Protein AF-A0A9C9X0R0-F1 (afdb_monomer_lite)

Sequence (78 aa):
MSETARFRGFTPETIRFFDELRKNNSKDWFEQNRPVFGKRVLTPAQAFVSEMGKRLEKIATDVVAIPKIDKTIFRLGN

Secondary structure (DSSP, 8-state):
---PPPP----HHHHHHHHHHHHT-SHHHHHHHHHHHIIIIIHHHHHHHHHHHHHHTTT-TT-----SBTTTBPP---

Structure (mmCIF, N/CA/C/O backbone):
data_AF-A0A9C9X0R0-F1
#
_entry.id   AF-A0A9C9X0R0-F1
#
loop_
_atom_site.group_PDB
_atom_site.id
_atom_site.type_symbol
_atom_site.label_atom_id
_atom_site.label_alt_id
_atom_site.label_comp_id
_atom_site.label_asym_id
_atom_site.label_entity_id
_atom_site.label_seq_id
_atom_site.pdbx_PDB_ins_code
_atom_site.Cartn_x
_atom_site.Cartn_y
_atom_site.Cartn_z
_atom_site.occupancy
_atom_site.B_iso_or_equiv
_atom_site.auth_seq_id
_atom_site.auth_comp_id
_atom_site.auth_asym_id
_atom_site.auth_atom_id
_atom_site.pdbx_PDB_model_num
ATOM 1 N N . MET A 1 1 ? 18.156 4.587 -4.093 1.00 43.50 1 MET A N 1
ATOM 2 C CA . MET A 1 1 ? 16.744 4.150 -4.177 1.00 43.50 1 MET A CA 1
ATOM 3 C C . MET A 1 1 ? 16.546 3.083 -3.116 1.00 43.50 1 MET A C 1
ATOM 5 O O . MET A 1 1 ? 17.329 2.147 -3.105 1.00 43.50 1 MET A O 1
ATOM 9 N N . SER A 1 2 ? 15.626 3.275 -2.167 1.00 41.81 2 SER A N 1
ATOM 10 C CA . SER A 1 2 ? 15.435 2.317 -1.067 1.00 41.81 2 SER A CA 1
ATOM 11 C C . SER A 1 2 ? 14.927 0.988 -1.631 1.00 41.81 2 SER A C 1
ATOM 13 O O . SER A 1 2 ? 13.992 0.973 -2.435 1.00 41.81 2 SER A O 1
ATOM 15 N N . GLU A 1 3 ? 15.595 -0.101 -1.266 1.00 54.19 3 GLU A N 1
ATOM 16 C CA . GLU A 1 3 ? 15.305 -1.456 -1.717 1.00 54.19 3 GLU A CA 1
ATOM 17 C C . GLU A 1 3 ? 13.933 -1.872 -1.170 1.00 54.19 3 GLU A C 1
ATOM 19 O O . GLU A 1 3 ? 13.778 -2.251 -0.011 1.00 54.19 3 GLU A O 1
ATOM 24 N N . THR A 1 4 ? 12.888 -1.701 -1.980 1.00 61.97 4 THR A N 1
ATOM 25 C CA . THR A 1 4 ? 11.547 -2.154 -1.605 1.00 61.97 4 THR A CA 1
ATOM 26 C C . THR A 1 4 ? 11.584 -3.677 -1.534 1.00 61.97 4 THR A C 1
ATOM 28 O O . THR A 1 4 ? 12.058 -4.318 -2.472 1.00 61.97 4 THR A O 1
ATOM 31 N N . ALA A 1 5 ? 11.117 -4.249 -0.423 1.00 74.69 5 ALA A N 1
ATOM 32 C CA . ALA A 1 5 ? 11.080 -5.695 -0.230 1.00 74.69 5 ALA A CA 1
ATOM 33 C C . ALA A 1 5 ? 10.414 -6.407 -1.424 1.00 74.69 5 ALA A C 1
ATOM 35 O O . ALA A 1 5 ? 9.485 -5.873 -2.029 1.00 74.69 5 ALA A O 1
ATOM 36 N N . ARG A 1 6 ? 10.877 -7.624 -1.737 1.00 90.25 6 ARG A N 1
ATOM 37 C CA . ARG A 1 6 ? 10.331 -8.467 -2.813 1.00 90.25 6 ARG A CA 1
ATOM 38 C C . ARG A 1 6 ? 8.807 -8.612 -2.6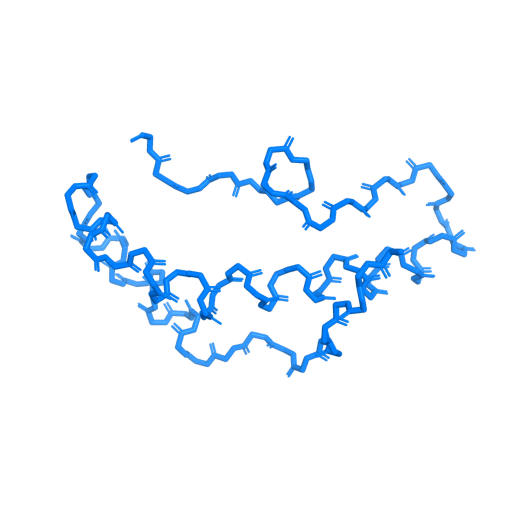90 1.00 90.25 6 ARG A C 1
ATOM 40 O O . ARG A 1 6 ? 8.311 -8.913 -1.601 1.00 90.25 6 ARG A O 1
ATOM 47 N N . PHE A 1 7 ? 8.073 -8.478 -3.794 1.00 95.88 7 PHE A N 1
ATOM 48 C CA . PHE A 1 7 ? 6.631 -8.708 -3.828 1.00 95.88 7 PHE A CA 1
ATOM 49 C C . PHE A 1 7 ? 6.338 -10.202 -3.666 1.00 95.88 7 PHE A C 1
ATOM 51 O O . PHE A 1 7 ? 6.721 -11.033 -4.488 1.00 95.88 7 PHE A O 1
ATOM 58 N N . ARG A 1 8 ? 5.656 -10.549 -2.571 1.00 95.06 8 ARG A N 1
ATOM 59 C CA . ARG A 1 8 ? 5.249 -11.929 -2.254 1.00 95.06 8 ARG A CA 1
ATOM 60 C C . ARG A 1 8 ? 3.745 -12.159 -2.409 1.00 95.06 8 ARG A C 1
ATOM 62 O O . ARG A 1 8 ? 3.242 -13.179 -1.954 1.00 95.06 8 ARG A O 1
ATOM 69 N N . GLY A 1 9 ? 3.042 -11.225 -3.045 1.00 96.31 9 GLY A N 1
ATOM 70 C CA . GLY A 1 9 ? 1.585 -11.220 -3.101 1.00 96.31 9 GLY A CA 1
ATOM 71 C C . GLY A 1 9 ? 0.951 -10.354 -2.016 1.00 96.31 9 GLY A C 1
ATOM 72 O O . GLY A 1 9 ? 1.584 -9.974 -1.028 1.00 96.31 9 GLY A O 1
ATOM 73 N N . PHE A 1 10 ? -0.327 -10.051 -2.221 1.00 97.44 10 PHE A N 1
ATOM 74 C CA . PHE A 1 10 ? -1.204 -9.568 -1.160 1.00 97.44 10 PHE A CA 1
ATOM 75 C C . PHE A 1 10 ? -1.636 -10.753 -0.300 1.00 97.44 10 PHE A C 1
ATOM 77 O O . PHE A 1 10 ? -1.835 -11.856 -0.813 1.00 97.44 10 PHE A O 1
ATOM 84 N N . THR A 1 11 ? -1.763 -10.541 1.006 1.00 97.25 11 THR A N 1
ATOM 85 C CA . THR A 1 11 ? -2.129 -11.612 1.938 1.00 97.25 11 THR A CA 1
ATOM 86 C C . THR A 1 11 ? -3.631 -11.561 2.241 1.00 97.25 11 THR A C 1
ATOM 88 O O . THR A 1 11 ? -4.277 -10.543 1.972 1.00 97.25 11 THR A O 1
ATOM 91 N N . PRO A 1 12 ? -4.227 -12.616 2.826 1.00 98.38 12 PRO A N 1
ATOM 92 C CA . PRO A 1 12 ? -5.628 -12.573 3.253 1.00 98.38 12 PRO A CA 1
ATOM 93 C C . PRO A 1 12 ? -5.953 -11.389 4.181 1.00 98.38 12 PRO A C 1
ATOM 95 O O . PRO A 1 12 ? -7.070 -10.878 4.171 1.00 98.38 12 PRO A O 1
ATOM 98 N N . GLU A 1 13 ? -4.979 -10.898 4.950 1.00 97.75 13 GLU A N 1
ATOM 99 C CA . GLU A 1 13 ? -5.129 -9.707 5.791 1.00 97.75 13 GLU A CA 1
ATOM 100 C C . GLU A 1 13 ? -5.295 -8.408 4.991 1.00 97.75 13 GLU A C 1
ATOM 102 O O . GLU A 1 13 ? -5.945 -7.491 5.486 1.00 97.75 13 GLU A O 1
ATOM 107 N N . THR A 1 14 ? -4.764 -8.317 3.764 1.00 98.06 14 THR A N 1
ATOM 108 C CA . THR A 1 14 ? -5.049 -7.193 2.855 1.00 98.06 14 THR A CA 1
ATOM 109 C C . THR A 1 14 ? -6.545 -7.150 2.534 1.00 98.06 14 THR A C 1
ATOM 111 O O . THR A 1 14 ? -7.172 -6.099 2.638 1.00 98.06 14 THR A O 1
ATOM 114 N N . ILE A 1 15 ? -7.131 -8.303 2.194 1.00 97.94 15 ILE A N 1
ATOM 115 C CA . ILE A 1 15 ? -8.559 -8.414 1.867 1.00 97.94 15 ILE A CA 1
ATOM 116 C C . ILE A 1 15 ? -9.417 -8.128 3.100 1.00 97.94 15 ILE A C 1
ATOM 118 O O . ILE A 1 15 ? -10.352 -7.335 3.026 1.00 97.94 15 ILE A O 1
ATOM 122 N N . ARG A 1 16 ? -9.041 -8.688 4.259 1.00 98.19 16 ARG A N 1
ATOM 123 C CA . ARG A 1 16 ? -9.718 -8.416 5.534 1.00 98.19 16 ARG A CA 1
ATOM 124 C C . ARG A 1 16 ? -9.739 -6.923 5.866 1.00 98.19 16 ARG A C 1
ATOM 126 O O . ARG A 1 16 ? -10.788 -6.417 6.247 1.00 98.19 16 ARG A O 1
ATOM 133 N N . PHE A 1 17 ? -8.619 -6.220 5.683 1.00 97.81 17 PHE A N 1
ATOM 134 C CA . PHE A 1 17 ? -8.568 -4.775 5.902 1.00 97.81 17 PHE A CA 1
ATOM 135 C C . PHE A 1 17 ? -9.580 -4.034 5.018 1.00 97.81 17 PHE A C 1
ATOM 137 O O . PHE A 1 17 ? -10.288 -3.161 5.509 1.00 97.81 17 PHE A O 1
ATOM 144 N N . PHE A 1 18 ? -9.694 -4.388 3.733 1.00 97.19 18 PHE A N 1
ATOM 145 C CA . PHE A 1 18 ? -10.668 -3.750 2.8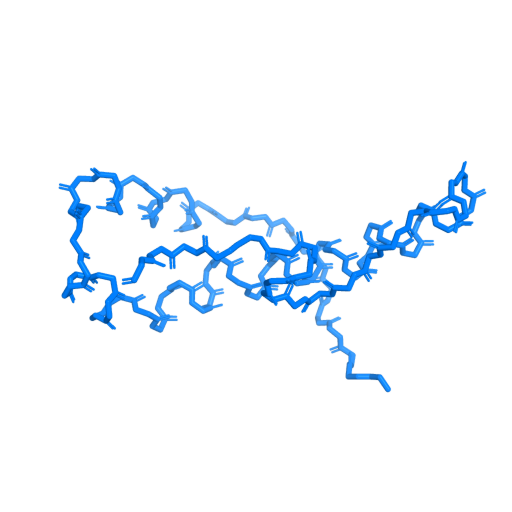41 1.00 97.19 18 PHE A CA 1
ATOM 146 C C . PHE A 1 18 ? -12.121 -4.067 3.211 1.00 97.19 18 PHE A C 1
ATOM 148 O O . PHE A 1 18 ? -12.975 -3.184 3.124 1.00 97.19 18 PHE A O 1
ATOM 155 N N . ASP A 1 19 ? -12.406 -5.283 3.677 1.00 98.06 19 ASP A N 1
ATOM 156 C CA . ASP A 1 19 ? -13.731 -5.640 4.189 1.00 98.06 19 ASP A CA 1
ATOM 157 C C . ASP A 1 19 ? -14.111 -4.847 5.442 1.00 98.06 19 ASP A C 1
ATOM 159 O O . ASP A 1 19 ? -15.257 -4.413 5.580 1.00 98.06 19 ASP A O 1
ATOM 163 N N . GLU A 1 20 ? -13.166 -4.651 6.359 1.00 97.69 20 GLU A N 1
ATOM 164 C CA . GLU A 1 20 ? -13.374 -3.849 7.563 1.00 97.69 20 GLU A CA 1
ATOM 165 C C . GLU A 1 20 ? -13.496 -2.358 7.234 1.00 97.69 20 GLU A C 1
ATOM 167 O O . GLU A 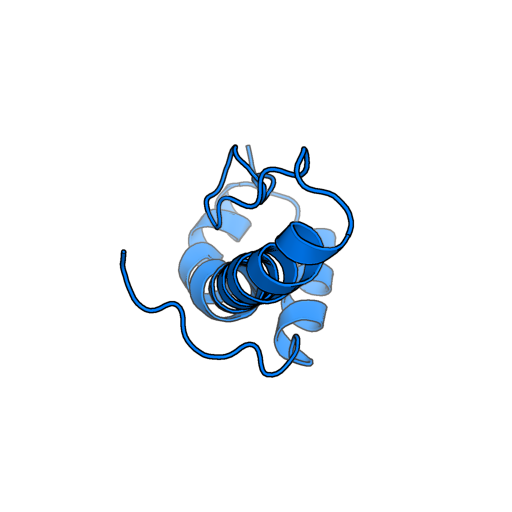1 20 ? -14.405 -1.704 7.747 1.00 97.69 20 GLU A O 1
ATOM 172 N N . LEU A 1 21 ? -12.669 -1.841 6.320 1.00 96.50 21 LEU A N 1
ATOM 173 C CA . LEU A 1 21 ? -12.752 -0.463 5.833 1.00 96.50 21 LEU A CA 1
ATOM 174 C C . LEU A 1 21 ? -14.120 -0.175 5.209 1.00 96.50 21 LEU A C 1
ATOM 176 O O . LEU A 1 21 ? -14.738 0.842 5.512 1.00 96.50 21 LEU A O 1
ATOM 180 N N . ARG A 1 22 ? -14.632 -1.097 4.386 1.00 95.62 22 ARG A N 1
ATOM 181 C CA . ARG A 1 22 ? -15.964 -0.983 3.779 1.00 95.62 22 ARG A CA 1
ATOM 182 C C . ARG A 1 22 ? -17.075 -0.899 4.829 1.00 95.62 22 ARG A C 1
ATOM 184 O O . ARG A 1 22 ? -18.042 -0.172 4.625 1.00 95.62 22 ARG A O 1
ATOM 191 N N . LYS A 1 23 ? -16.956 -1.645 5.932 1.00 97.38 23 LYS A N 1
ATOM 192 C CA . LYS A 1 23 ? -17.941 -1.648 7.031 1.00 97.38 23 LYS A CA 1
ATOM 193 C C . LYS A 1 23 ? -17.853 -0.398 7.906 1.00 97.38 23 LYS A C 1
ATOM 195 O O . LYS A 1 23 ? -18.873 0.046 8.418 1.00 97.38 23 LYS A O 1
ATOM 200 N N . ASN A 1 24 ? -16.656 0.158 8.073 1.00 94.25 24 ASN A N 1
ATOM 201 C CA . ASN A 1 24 ? -16.366 1.236 9.016 1.00 94.25 24 ASN A CA 1
ATOM 202 C C . ASN A 1 24 ? -15.863 2.495 8.295 1.00 94.25 24 ASN A C 1
ATOM 204 O O . ASN A 1 24 ? -14.874 3.083 8.717 1.00 94.25 24 ASN A O 1
ATOM 208 N N . ASN A 1 25 ? -16.502 2.876 7.183 1.00 91.56 25 ASN A N 1
ATOM 209 C CA . ASN A 1 25 ? -16.038 3.912 6.251 1.00 91.56 25 ASN A CA 1
ATOM 210 C C . ASN A 1 25 ? -16.056 5.340 6.851 1.00 91.56 25 ASN A C 1
ATOM 212 O O . ASN A 1 25 ? -16.839 6.196 6.442 1.00 91.56 25 ASN A O 1
ATOM 216 N N . SER A 1 26 ? -15.204 5.591 7.844 1.00 94.75 26 SER A N 1
ATOM 217 C CA . SER A 1 26 ? -15.029 6.854 8.552 1.00 94.75 26 SER A CA 1
ATOM 218 C C . SER A 1 26 ? -13.544 7.164 8.739 1.00 94.75 26 SER A C 1
ATOM 220 O O . SER A 1 26 ? -12.690 6.271 8.782 1.00 94.75 26 SER A O 1
ATOM 222 N N . LYS A 1 27 ? -13.229 8.457 8.860 1.00 94.06 27 LYS A N 1
ATOM 223 C CA . LYS A 1 27 ? -11.854 8.930 9.050 1.00 94.06 27 LYS A CA 1
ATOM 224 C C . LYS A 1 27 ? -11.252 8.411 10.354 1.00 94.06 27 LYS A C 1
ATOM 226 O O . LYS A 1 27 ? -10.151 7.874 10.336 1.00 94.06 27 LYS A O 1
ATOM 231 N N . ASP A 1 28 ? -11.997 8.497 11.452 1.00 95.75 28 ASP A N 1
ATOM 232 C CA . ASP A 1 28 ? -11.529 8.072 12.775 1.00 95.75 28 ASP A CA 1
ATOM 233 C C . ASP A 1 28 ? -11.158 6.590 12.803 1.00 95.75 28 ASP A C 1
ATOM 235 O O . ASP A 1 28 ? -10.126 6.215 13.363 1.00 95.75 28 ASP A O 1
ATOM 239 N N . TRP A 1 29 ? -11.964 5.744 12.153 1.00 96.38 29 TRP A N 1
ATOM 240 C CA . TRP A 1 29 ? -11.654 4.325 12.044 1.00 96.38 29 TRP A CA 1
ATOM 241 C C . TRP A 1 29 ? -10.390 4.097 11.214 1.00 96.38 29 TRP A C 1
ATOM 243 O O . TRP A 1 29 ? -9.526 3.315 11.614 1.00 96.38 29 TRP A O 1
ATOM 253 N N . PHE A 1 30 ? -10.237 4.799 10.087 1.00 96.12 30 PHE A N 1
ATOM 254 C CA . PHE A 1 30 ? -9.035 4.673 9.266 1.00 96.12 30 PHE A CA 1
ATOM 255 C C . PHE A 1 30 ? -7.777 5.119 10.017 1.00 96.12 30 PHE A C 1
ATOM 257 O O . PHE A 1 30 ? -6.767 4.425 9.955 1.00 96.12 30 PHE A O 1
ATOM 264 N N . GLU A 1 31 ? -7.829 6.225 10.764 1.00 95.31 31 GLU A N 1
ATOM 265 C CA . GLU A 1 31 ? -6.684 6.703 11.547 1.00 95.31 31 GLU A CA 1
ATOM 266 C C . GLU A 1 31 ? -6.270 5.698 12.628 1.00 95.31 31 GLU A C 1
ATOM 268 O O . GLU A 1 31 ? -5.083 5.391 12.758 1.00 95.31 31 GLU A O 1
ATOM 273 N N . GLN A 1 32 ? -7.235 5.094 13.327 1.00 97.00 32 GLN A N 1
ATOM 274 C CA . GLN A 1 32 ? -6.967 4.025 14.299 1.00 97.00 32 GLN A CA 1
ATOM 275 C C . GLN A 1 32 ? -6.346 2.779 13.644 1.00 97.00 32 GLN A C 1
ATOM 277 O O . GLN A 1 32 ? -5.524 2.093 14.252 1.00 97.00 32 GLN A O 1
ATOM 282 N N . ASN A 1 33 ? -6.691 2.504 12.383 1.00 96.88 33 ASN A N 1
ATOM 283 C CA . ASN A 1 33 ? -6.220 1.339 11.633 1.00 96.88 33 ASN A CA 1
ATOM 284 C C . ASN A 1 33 ? -5.070 1.656 10.658 1.00 96.88 33 ASN A C 1
ATOM 286 O O . ASN A 1 33 ? -4.612 0.773 9.924 1.00 96.88 33 ASN A O 1
ATOM 290 N N . ARG A 1 34 ? -4.534 2.883 10.674 1.00 96.06 34 ARG A N 1
ATOM 291 C CA . ARG A 1 34 ? -3.437 3.332 9.802 1.00 96.06 34 ARG A CA 1
ATOM 292 C C . ARG A 1 34 ? -2.185 2.443 9.895 1.00 96.06 34 ARG A C 1
ATOM 294 O O . ARG A 1 34 ? -1.594 2.171 8.846 1.00 96.06 34 ARG A O 1
ATOM 301 N N . PRO A 1 35 ? -1.777 1.914 11.070 1.00 97.81 35 PRO A N 1
ATOM 302 C CA . PRO A 1 35 ? -0.666 0.961 11.142 1.00 97.81 35 PRO A CA 1
ATOM 303 C C . PRO A 1 35 ? -0.940 -0.346 10.381 1.00 97.81 35 PRO A C 1
ATOM 305 O O . PRO A 1 35 ? -0.046 -0.889 9.724 1.00 97.81 35 PRO A O 1
ATOM 308 N N . VAL A 1 36 ? -2.184 -0.837 10.429 1.00 97.50 36 VAL A N 1
ATOM 309 C CA . VAL A 1 36 ? -2.611 -2.046 9.709 1.00 97.50 36 VAL A CA 1
ATOM 310 C C . VAL A 1 36 ? -2.616 -1.784 8.208 1.00 97.50 36 VAL A C 1
ATOM 312 O O . VAL A 1 36 ? -2.030 -2.573 7.465 1.00 97.50 36 VAL A O 1
ATOM 315 N N . PHE A 1 37 ? -3.171 -0.649 7.770 1.00 96.94 37 PHE A N 1
ATOM 316 C CA . PHE A 1 37 ? -3.089 -0.190 6.381 1.00 96.94 37 PHE A CA 1
ATOM 317 C C . PHE A 1 37 ? -1.637 -0.158 5.886 1.00 96.94 37 PHE A C 1
ATOM 319 O O . PHE A 1 37 ? -1.316 -0.749 4.854 1.00 96.94 37 PHE A O 1
ATOM 326 N N . GLY A 1 38 ? -0.740 0.467 6.656 1.00 96.19 38 GLY A N 1
ATOM 327 C CA . GLY A 1 38 ? 0.680 0.566 6.331 1.00 96.19 38 GLY A CA 1
ATOM 328 C C . GLY A 1 38 ? 1.309 -0.803 6.068 1.00 96.19 38 GLY A C 1
ATOM 329 O O . GLY A 1 38 ? 1.868 -1.043 5.000 1.00 96.19 38 GLY A O 1
ATOM 330 N N . LYS A 1 39 ? 1.152 -1.730 7.017 1.00 96.75 39 LYS A N 1
ATOM 331 C CA . LYS A 1 39 ? 1.781 -3.056 6.961 1.00 96.75 39 LYS A CA 1
ATOM 332 C C . LYS A 1 39 ? 1.136 -4.000 5.944 1.00 96.75 39 LYS A C 1
ATOM 334 O O . LYS A 1 39 ? 1.839 -4.766 5.289 1.00 96.75 39 LYS A O 1
ATOM 339 N N . ARG A 1 40 ? -0.197 -4.022 5.871 1.00 96.75 40 ARG A N 1
ATOM 340 C CA . ARG A 1 40 ? -0.961 -5.055 5.15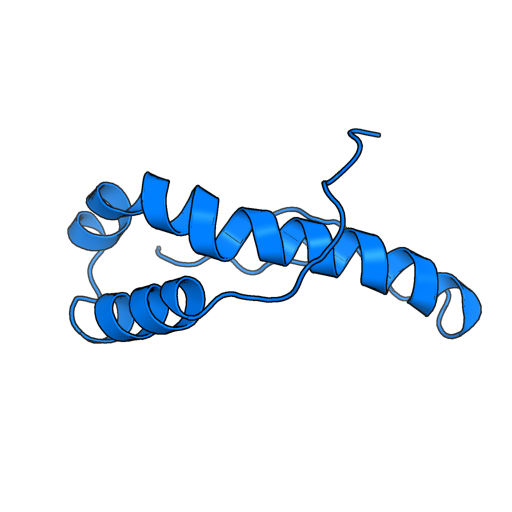0 1.00 96.75 40 ARG A CA 1
ATOM 341 C C . ARG A 1 40 ? -1.403 -4.629 3.759 1.00 96.75 40 ARG A C 1
ATOM 343 O O . ARG A 1 40 ? -1.719 -5.500 2.956 1.00 96.75 40 ARG A O 1
ATOM 350 N N . VAL A 1 41 ? -1.401 -3.333 3.459 1.00 96.94 41 VAL A N 1
ATOM 351 C CA . VAL A 1 41 ? -1.823 -2.805 2.155 1.00 96.94 41 VAL A CA 1
ATOM 352 C C . VAL A 1 41 ? -0.703 -2.009 1.501 1.00 96.94 41 VAL A C 1
ATOM 354 O O . VAL A 1 41 ? -0.277 -2.352 0.400 1.00 96.94 41 VAL A O 1
ATOM 357 N N . LEU A 1 42 ? -0.184 -0.980 2.176 1.00 96.81 42 LEU A N 1
ATOM 358 C CA . LEU A 1 42 ? 0.770 -0.059 1.561 1.00 96.81 42 LEU A CA 1
ATOM 359 C C . LEU A 1 42 ? 2.106 -0.740 1.247 1.00 96.81 42 LEU A C 1
ATOM 361 O O . LEU A 1 42 ? 2.563 -0.663 0.112 1.00 96.81 42 LEU A O 1
ATOM 365 N N . THR A 1 43 ? 2.707 -1.453 2.204 1.00 96.31 43 THR A N 1
ATOM 366 C CA . THR A 1 43 ? 3.965 -2.182 1.973 1.00 96.31 43 THR A CA 1
ATOM 367 C C . THR A 1 43 ? 3.883 -3.173 0.797 1.00 96.31 43 THR A C 1
ATOM 369 O O . THR A 1 43 ? 4.728 -3.075 -0.098 1.00 96.31 43 THR A O 1
ATOM 372 N N . PRO A 1 44 ? 2.898 -4.096 0.714 1.00 96.94 44 PRO A N 1
ATOM 373 C CA . PRO A 1 44 ? 2.799 -4.992 -0.439 1.00 96.94 44 PRO A CA 1
ATOM 374 C C . PRO A 1 44 ? 2.462 -4.262 -1.747 1.00 96.94 44 PRO A C 1
ATOM 376 O O . PRO A 1 44 ? 2.978 -4.654 -2.792 1.00 96.94 44 PRO A O 1
ATOM 379 N N . ALA A 1 45 ? 1.680 -3.175 -1.717 1.00 97.38 45 ALA A N 1
ATOM 380 C CA . ALA A 1 45 ? 1.420 -2.362 -2.908 1.00 97.38 45 ALA A CA 1
ATOM 381 C C . ALA A 1 45 ? 2.690 -1.667 -3.428 1.00 97.38 45 ALA A C 1
ATOM 383 O O . ALA A 1 45 ? 2.944 -1.665 -4.630 1.00 97.38 45 ALA A O 1
ATOM 384 N N . GLN A 1 46 ? 3.528 -1.127 -2.539 1.00 97.44 46 GLN A N 1
ATOM 385 C CA . GLN A 1 46 ? 4.821 -0.550 -2.913 1.00 97.44 46 GLN A CA 1
ATOM 386 C C . GLN A 1 46 ? 5.749 -1.600 -3.523 1.00 97.44 46 GLN A C 1
ATOM 388 O O . GLN A 1 46 ? 6.355 -1.342 -4.560 1.00 97.44 46 GLN A O 1
ATOM 393 N N . ALA A 1 47 ? 5.821 -2.791 -2.922 1.00 96.94 47 ALA A N 1
ATOM 394 C CA . ALA A 1 47 ? 6.585 -3.910 -3.469 1.00 96.94 47 ALA A CA 1
ATOM 395 C C . ALA A 1 47 ? 6.092 -4.305 -4.872 1.00 96.94 47 ALA A C 1
ATOM 397 O O . ALA A 1 47 ? 6.901 -4.475 -5.785 1.00 96.94 47 ALA A O 1
ATOM 398 N N . PHE A 1 48 ? 4.770 -4.390 -5.062 1.00 97.31 48 PHE A N 1
ATOM 399 C CA . PHE A 1 48 ? 4.159 -4.676 -6.359 1.00 97.31 48 PHE A CA 1
ATOM 400 C C . PHE A 1 48 ? 4.523 -3.624 -7.409 1.00 97.31 48 PHE A C 1
ATOM 402 O O . PHE A 1 48 ? 5.004 -3.983 -8.479 1.00 97.31 48 PHE A O 1
ATOM 409 N N . VAL A 1 49 ? 4.341 -2.334 -7.101 1.00 96.88 49 VAL A N 1
ATOM 410 C CA . VAL A 1 49 ? 4.661 -1.235 -8.026 1.00 96.88 49 VAL A CA 1
ATOM 411 C C . VAL A 1 49 ? 6.140 -1.261 -8.411 1.00 96.88 49 VAL A C 1
ATOM 413 O O . VAL A 1 49 ? 6.456 -1.158 -9.594 1.00 96.88 49 VAL A O 1
ATOM 416 N N . SER A 1 50 ? 7.041 -1.461 -7.445 1.00 95.50 50 SER A N 1
ATOM 417 C CA . SER A 1 50 ? 8.482 -1.542 -7.704 1.00 95.50 50 SER A CA 1
ATOM 418 C C . SER A 1 50 ? 8.859 -2.716 -8.615 1.00 95.50 50 SER A C 1
ATOM 420 O O . SER A 1 50 ? 9.670 -2.551 -9.525 1.00 95.50 50 SER A O 1
ATOM 422 N N . GLU A 1 51 ? 8.311 -3.913 -8.389 1.00 95.62 51 GLU A N 1
ATOM 423 C CA . GLU A 1 51 ? 8.638 -5.082 -9.217 1.00 95.62 51 GLU A CA 1
ATOM 424 C C . GLU A 1 51 ? 7.964 -5.059 -10.583 1.00 95.62 51 GLU A C 1
ATOM 426 O O . GLU A 1 51 ? 8.592 -5.410 -11.584 1.00 95.62 51 GLU A O 1
ATOM 431 N N . MET A 1 52 ? 6.696 -4.658 -10.632 1.00 95.38 52 MET A N 1
ATOM 432 C CA . MET A 1 52 ? 5.950 -4.574 -11.878 1.00 95.38 52 MET A CA 1
ATOM 433 C C . MET A 1 52 ? 6.520 -3.472 -12.771 1.00 95.38 52 MET A C 1
ATOM 435 O O . MET A 1 52 ? 6.704 -3.711 -13.959 1.00 95.38 52 MET A O 1
ATOM 439 N N . GLY A 1 53 ? 6.901 -2.324 -12.200 1.00 94.75 53 GLY A N 1
ATOM 440 C CA . GLY A 1 53 ? 7.569 -1.238 -12.922 1.00 94.75 53 GLY A CA 1
ATOM 441 C C . GLY A 1 53 ? 8.795 -1.715 -13.699 1.00 94.75 53 GLY A C 1
ATOM 442 O O . GLY A 1 53 ? 8.837 -1.578 -14.917 1.00 94.75 53 GLY A O 1
ATOM 443 N N . LYS A 1 54 ? 9.720 -2.417 -13.029 1.00 93.00 54 LYS A N 1
ATOM 444 C CA . LYS A 1 54 ? 10.923 -3.002 -13.661 1.00 93.00 54 LYS A CA 1
ATOM 445 C C . LYS A 1 54 ? 10.613 -3.971 -14.808 1.00 93.00 54 LYS A C 1
ATOM 447 O O . LYS A 1 54 ? 11.429 -4.164 -15.706 1.00 93.00 54 LYS A O 1
ATOM 452 N N . ARG A 1 55 ? 9.472 -4.667 -14.753 1.00 93.75 55 ARG A N 1
ATOM 453 C CA . ARG A 1 55 ? 9.037 -5.572 -15.831 1.00 93.75 55 ARG A CA 1
ATOM 454 C C . ARG A 1 55 ? 8.427 -4.789 -16.988 1.00 93.75 55 ARG A C 1
ATOM 456 O O . ARG A 1 55 ? 8.713 -5.110 -18.138 1.00 93.75 55 ARG A O 1
ATOM 463 N N . LEU A 1 56 ? 7.621 -3.776 -16.677 1.00 94.75 56 LEU A N 1
ATOM 464 C CA . LEU A 1 56 ? 6.947 -2.928 -17.654 1.00 94.75 56 LEU A CA 1
ATOM 465 C C . LEU A 1 56 ? 7.924 -2.056 -18.442 1.00 94.75 56 LEU A C 1
ATOM 467 O O . LEU A 1 56 ? 7.711 -1.895 -19.636 1.00 94.75 56 LEU A O 1
ATOM 471 N N . GLU A 1 57 ? 9.039 -1.619 -17.851 1.00 92.81 57 GLU A N 1
ATOM 472 C CA . GLU A 1 57 ? 10.113 -0.891 -18.554 1.00 92.81 57 GLU A CA 1
ATOM 473 C C . GLU A 1 57 ? 10.586 -1.592 -19.841 1.00 92.81 57 GLU A C 1
ATOM 475 O O . GLU A 1 57 ? 11.043 -0.936 -20.771 1.00 92.81 57 GLU A O 1
ATOM 480 N N . LYS A 1 58 ? 10.452 -2.922 -19.927 1.00 93.12 58 LYS A N 1
ATOM 481 C CA . LYS A 1 58 ? 10.868 -3.706 -21.099 1.00 93.12 58 LYS A CA 1
ATOM 482 C C . LYS A 1 58 ? 9.857 -3.714 -22.246 1.00 93.12 58 LYS A C 1
ATOM 484 O O . LYS A 1 58 ? 10.227 -4.087 -23.353 1.00 93.12 58 LYS A O 1
ATOM 489 N N . ILE A 1 59 ? 8.592 -3.399 -21.973 1.00 96.06 59 ILE A N 1
ATOM 490 C CA . ILE A 1 59 ? 7.481 -3.561 -22.930 1.00 96.06 59 ILE A CA 1
ATOM 491 C C . ILE A 1 59 ? 6.624 -2.303 -23.098 1.00 96.06 59 ILE A C 1
ATOM 493 O O . ILE A 1 59 ? 5.873 -2.203 -24.061 1.00 96.06 59 ILE A O 1
ATOM 497 N N . ALA A 1 60 ? 6.723 -1.355 -22.171 1.00 93.88 60 ALA A N 1
ATOM 498 C CA . ALA A 1 60 ? 5.975 -0.109 -22.151 1.00 93.88 60 ALA A CA 1
ATOM 499 C C . ALA A 1 60 ? 6.806 0.954 -21.414 1.00 93.88 60 ALA A C 1
ATOM 501 O O . ALA A 1 60 ? 6.601 1.220 -20.229 1.00 93.88 60 ALA A O 1
ATOM 502 N N . THR A 1 61 ? 7.773 1.542 -22.122 1.00 91.69 61 THR A N 1
ATOM 503 C CA . THR A 1 61 ? 8.748 2.506 -21.574 1.00 91.69 61 THR A CA 1
ATOM 504 C C . THR A 1 61 ? 8.113 3.784 -21.030 1.00 91.69 61 THR A C 1
ATOM 506 O O . THR A 1 61 ? 8.700 4.434 -20.171 1.00 91.69 61 THR A O 1
ATOM 509 N N . ASP A 1 62 ? 6.907 4.120 -21.491 1.00 94.94 62 ASP A N 1
ATOM 510 C CA . ASP A 1 62 ? 6.185 5.330 -21.081 1.00 94.94 62 ASP A CA 1
ATOM 511 C C . ASP A 1 62 ? 5.422 5.149 -19.755 1.00 94.94 62 ASP A C 1
ATOM 513 O O . ASP A 1 62 ? 4.852 6.099 -19.214 1.00 94.94 62 ASP A O 1
ATOM 517 N N . VAL A 1 63 ? 5.392 3.930 -19.201 1.00 93.00 63 VAL A N 1
ATOM 518 C CA . VAL A 1 63 ? 4.729 3.657 -17.923 1.00 93.00 63 VAL A CA 1
ATOM 519 C C . VAL A 1 63 ? 5.609 4.102 -16.758 1.00 93.00 63 VAL A C 1
ATOM 521 O O . VAL A 1 63 ? 6.690 3.570 -16.520 1.00 93.00 63 VAL A O 1
ATOM 524 N N . VAL A 1 64 ? 5.088 5.030 -15.955 1.00 92.81 64 VAL A N 1
ATOM 525 C CA . VAL A 1 64 ? 5.761 5.542 -14.755 1.00 92.81 64 VAL A CA 1
ATOM 526 C C . VAL A 1 64 ? 5.278 4.799 -13.503 1.00 92.81 64 VAL A C 1
ATOM 528 O O . VAL A 1 64 ? 4.143 4.967 -13.053 1.00 92.81 64 VAL A O 1
ATOM 531 N N . ALA A 1 65 ? 6.165 4.005 -12.897 1.00 94.88 65 ALA A N 1
ATOM 532 C CA . ALA A 1 65 ? 5.894 3.228 -11.685 1.00 94.88 65 ALA A CA 1
ATOM 533 C C . ALA A 1 65 ? 6.651 3.795 -10.469 1.00 94.88 65 ALA A C 1
ATOM 535 O O . ALA A 1 65 ? 7.795 3.441 -10.192 1.00 94.88 65 ALA A O 1
ATOM 536 N N . ILE A 1 66 ? 6.001 4.682 -9.715 1.00 95.69 66 ILE A N 1
ATOM 537 C CA . ILE A 1 66 ? 6.550 5.302 -8.506 1.00 95.69 66 ILE A CA 1
ATOM 538 C C . ILE A 1 66 ? 5.825 4.715 -7.282 1.00 95.69 66 ILE A C 1
ATOM 540 O O . ILE A 1 66 ? 4.641 5.007 -7.093 1.00 95.69 66 ILE A O 1
ATOM 544 N N . PRO A 1 67 ? 6.508 3.947 -6.405 1.00 96.25 67 PRO A N 1
ATOM 545 C CA . PRO A 1 67 ? 5.910 3.245 -5.259 1.00 96.25 67 PRO A CA 1
ATOM 546 C C . PRO A 1 67 ? 5.585 4.204 -4.095 1.00 96.25 67 PRO A C 1
ATOM 548 O O . PRO A 1 67 ? 6.088 4.077 -2.975 1.00 96.25 67 PRO A O 1
ATOM 551 N N . LYS A 1 68 ? 4.761 5.217 -4.365 1.00 95.94 68 LYS A N 1
ATOM 552 C CA . LYS A 1 68 ? 4.339 6.260 -3.427 1.00 95.94 68 LYS A CA 1
ATOM 553 C C . LYS A 1 68 ? 2.851 6.553 -3.586 1.00 95.94 68 LYS A C 1
ATOM 555 O O . LYS A 1 68 ? 2.306 6.446 -4.687 1.00 95.94 68 LYS A O 1
ATOM 560 N N . ILE A 1 69 ? 2.239 6.956 -2.473 1.00 95.88 69 ILE A N 1
ATOM 561 C CA . ILE A 1 69 ? 0.890 7.529 -2.456 1.00 95.88 69 ILE A CA 1
ATOM 562 C C . ILE A 1 69 ? 0.886 8.822 -3.287 1.00 95.8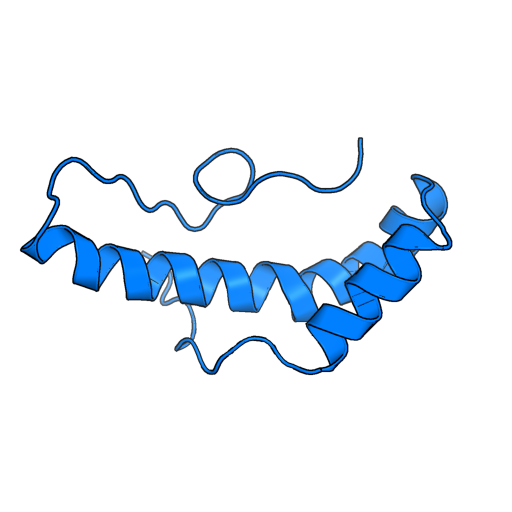8 69 ILE A C 1
ATOM 564 O O . ILE A 1 69 ? 1.901 9.518 -3.351 1.00 95.88 69 ILE A O 1
ATOM 568 N N . ASP A 1 70 ? -0.239 9.103 -3.944 1.00 94.81 70 ASP A N 1
ATOM 569 C CA . ASP A 1 70 ? -0.456 10.250 -4.840 1.00 94.81 70 ASP A CA 1
ATOM 570 C C . ASP A 1 70 ? 0.487 10.259 -6.060 1.00 94.81 70 ASP A C 1
ATOM 572 O O . ASP A 1 70 ? 0.730 11.289 -6.695 1.00 94.81 70 ASP A O 1
ATOM 576 N N . LYS A 1 71 ? 1.044 9.086 -6.383 1.00 95.00 71 LYS A N 1
ATOM 577 C CA . LYS A 1 71 ? 1.769 8.800 -7.623 1.00 95.00 71 LYS A CA 1
ATOM 578 C C . LYS A 1 71 ? 1.132 7.581 -8.281 1.00 95.00 71 LYS A C 1
ATOM 580 O O . LYS A 1 71 ? 0.063 7.711 -8.859 1.00 95.00 71 LYS A O 1
ATOM 585 N N . THR A 1 72 ? 1.732 6.398 -8.152 1.00 96.25 72 THR A N 1
ATOM 586 C CA . THR A 1 72 ? 1.148 5.157 -8.690 1.00 96.25 72 THR A CA 1
ATOM 587 C C . THR A 1 72 ? 0.177 4.498 -7.709 1.00 96.25 72 THR A C 1
ATOM 589 O O . THR A 1 72 ? -0.682 3.727 -8.123 1.00 96.25 72 THR A O 1
ATOM 592 N N . ILE A 1 73 ? 0.287 4.791 -6.408 1.00 96.38 73 ILE A N 1
ATOM 593 C CA . ILE A 1 73 ? -0.634 4.279 -5.387 1.00 96.38 73 ILE A CA 1
ATOM 594 C C . ILE A 1 73 ? -1.649 5.375 -5.057 1.00 96.38 73 ILE A C 1
ATOM 596 O O . ILE A 1 73 ? -1.267 6.475 -4.657 1.00 96.38 73 ILE A O 1
ATOM 600 N N . PHE A 1 74 ? -2.940 5.082 -5.200 1.00 93.94 74 PHE A N 1
ATOM 601 C CA . PHE A 1 74 ? -3.996 6.017 -4.819 1.00 93.94 74 PHE A CA 1
ATOM 602 C C . PHE A 1 74 ? -4.192 6.056 -3.302 1.00 93.94 74 PHE A C 1
ATOM 604 O O . PHE A 1 74 ? -4.047 5.049 -2.605 1.00 93.94 74 PHE A O 1
ATOM 611 N N . ARG A 1 75 ? -4.508 7.245 -2.790 1.00 91.69 75 ARG A N 1
ATOM 612 C CA . ARG A 1 75 ? -4.807 7.472 -1.377 1.00 91.69 75 ARG A CA 1
ATOM 613 C C . ARG A 1 75 ? -6.103 6.762 -0.973 1.00 91.69 75 ARG A C 1
ATOM 615 O O . ARG A 1 75 ? -7.063 6.740 -1.736 1.00 91.69 75 ARG A O 1
ATOM 622 N N . LEU A 1 76 ? -6.127 6.236 0.252 1.00 88.12 76 LEU A N 1
ATOM 623 C CA . LEU A 1 76 ? -7.340 5.775 0.929 1.00 88.12 76 LEU A CA 1
ATOM 624 C C . LEU A 1 76 ? -7.602 6.662 2.148 1.00 88.12 76 LEU A C 1
ATOM 626 O O . LEU A 1 76 ? -6.663 6.979 2.879 1.00 88.12 76 LEU A O 1
ATOM 630 N N . GLY A 1 77 ? -8.868 7.032 2.348 1.00 73.88 77 GLY A N 1
ATOM 631 C CA . GLY A 1 77 ? -9.286 8.007 3.358 1.00 73.88 77 GLY A CA 1
ATOM 632 C C . GLY A 1 77 ? -9.086 9.458 2.898 1.00 73.88 77 GLY A C 1
ATOM 633 O O . GLY A 1 77 ? -8.091 9.780 2.245 1.00 73.88 77 GLY A O 1
ATOM 634 N N . ASN A 1 78 ? -10.047 10.324 3.236 1.00 57.91 78 ASN A N 1
ATOM 635 C CA . ASN A 1 78 ? -9.966 11.783 3.061 1.00 57.91 78 ASN A CA 1
ATOM 636 C C .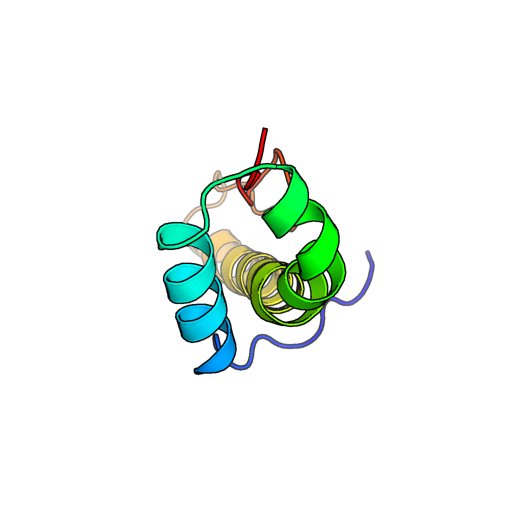 ASN A 1 78 ? -9.469 12.462 4.344 1.00 57.91 78 ASN A C 1
ATOM 638 O O . ASN A 1 78 ? -9.916 12.090 5.452 1.00 57.91 78 ASN A O 1
#

Foldseek 3Di:
DPDQDAQPDQDVLLVVVVVVCVVVVDQVVCVVCVVSCVPRPLSNQLNCLVVVVVVCCVPPVPDDRDSDDPPNNDDDDD

Radius of gyration: 13.91 Å; chains: 1; bounding box: 35×24×37 Å

pLDDT: mean 92.3, std 11.44, range [41.81, 98.38]